Protein AF-A0A069IMX4-F1 (afdb_monomer)

Solvent-accessible surface area (backbone atoms only — not comparable to full-atom values): 7845 Å² total; per-residue (Å²): 112,70,66,58,55,51,51,51,52,49,50,53,53,25,43,58,51,14,68,76,72,72,72,42,35,61,59,50,50,40,52,52,36,47,73,74,66,41,55,69,69,58,31,52,52,52,45,55,60,48,44,55,56,53,48,49,52,43,52,49,53,37,50,76,69,68,71,61,61,63,84,57,46,54,47,38,50,53,25,49,51,52,50,50,53,51,49,49,52,56,58,72,73,45,65,62,80,74,46,47,62,58,54,51,50,51,51,52,50,50,52,53,50,50,54,55,45,70,74,42,86,70,76,85,76,86,74,62,78,86,71,47,69,59,62,18,75,99

Sequence (138 aa):
MQDFLVFLLVGFLAQSVDGALGMAYGVISSTVLLSFGVPPATASASVHAAEVFTTAASAGSHTVNKNVNWKLFVPLAMGGVVGGCLGAFVLTSIDGDLVKPWITAYLAIMGGVIIWRATRQTRARIFPVRFAGPLGVV

Mean predicted aligned error: 7.75 Å

pLDDT: m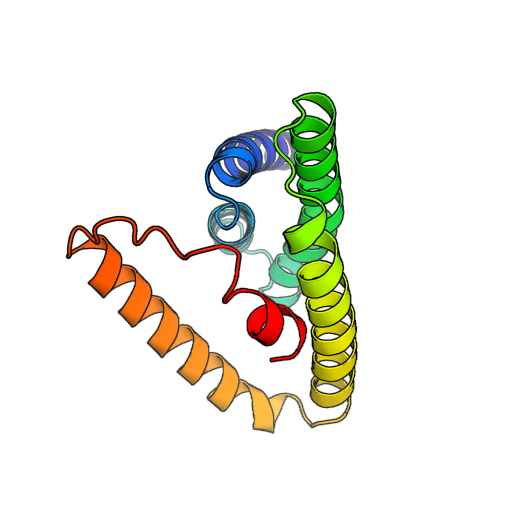ean 83.6, std 11.4, range [45.72, 93.25]

Foldseek 3Di:
DVVVVVLVVQQVVQLVVCLVVVPRNLVSQLVVCVVVVNPNVVSNVVSVVVCVVSVVVSVVVCVVVVVDDPLLCVLQVQLCVVCVVVVVVVCVVDDVVVCVVVVVVVVVVVVVVVVVCVVPVDPDDPDDPVPSNVNSVD

Radius of gyration: 17.35 Å; Cα contacts (8 Å, |Δi|>4): 60; chains: 1; bounding box: 49×37×42 Å

Structure (mmCIF, N/CA/C/O backbone):
data_AF-A0A069IMX4-F1
#
_entry.id   AF-A0A069IMX4-F1
#
loop_
_atom_site.group_PDB
_atom_site.id
_atom_site.type_symbol
_atom_site.label_atom_id
_atom_site.label_alt_id
_atom_site.label_comp_id
_atom_site.label_asym_id
_atom_site.label_entity_id
_atom_site.label_seq_id
_atom_site.pdbx_PDB_ins_code
_atom_site.Cartn_x
_atom_site.Cartn_y
_atom_site.Cartn_z
_atom_site.occupancy
_atom_site.B_iso_or_equiv
_atom_site.auth_seq_id
_atom_site.auth_comp_id
_atom_site.auth_asym_id
_atom_site.auth_atom_id
_atom_site.pdbx_PDB_model_num
ATOM 1 N N . MET A 1 1 ? -27.667 8.613 -0.981 1.00 62.91 1 MET A N 1
ATOM 2 C CA . MET A 1 1 ? -27.209 9.171 -2.282 1.00 62.91 1 MET A CA 1
ATOM 3 C C . MET A 1 1 ? -26.169 10.269 -2.098 1.00 62.91 1 MET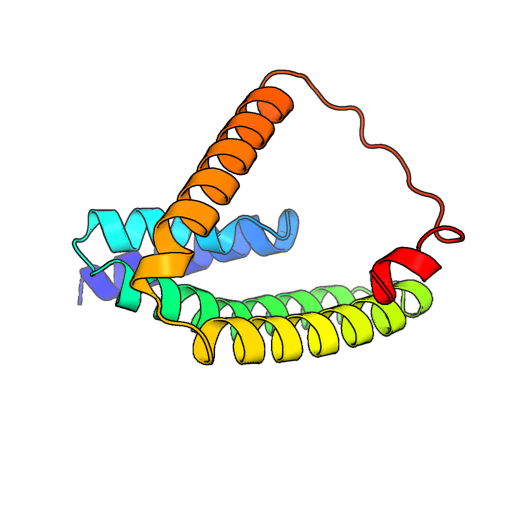 A C 1
ATOM 5 O O . MET A 1 1 ? -25.187 10.255 -2.827 1.00 62.91 1 MET A O 1
ATOM 9 N N . GLN A 1 2 ? -26.344 11.179 -1.132 1.00 75.00 2 GLN A N 1
ATOM 10 C CA . GLN A 1 2 ? -25.352 12.220 -0.836 1.00 75.00 2 GLN A CA 1
ATOM 11 C C . GLN A 1 2 ? -24.000 11.631 -0.397 1.00 75.00 2 GLN A C 1
ATOM 13 O O . GLN A 1 2 ? -22.981 12.007 -0.966 1.00 75.00 2 GLN A O 1
ATOM 18 N N . ASP A 1 3 ? -23.990 10.628 0.488 1.00 79.50 3 ASP A N 1
ATOM 19 C CA . ASP A 1 3 ? -22.740 10.001 0.961 1.00 79.50 3 ASP A CA 1
ATOM 20 C C . ASP A 1 3 ? -21.947 9.331 -0.168 1.00 79.50 3 ASP A C 1
ATOM 22 O O . ASP A 1 3 ? -20.731 9.448 -0.240 1.00 79.50 3 ASP A O 1
ATOM 26 N N . PHE A 1 4 ? -22.643 8.693 -1.115 1.00 85.06 4 PHE A N 1
ATOM 27 C CA . PHE A 1 4 ? -22.013 8.089 -2.290 1.00 85.06 4 PHE A CA 1
ATOM 28 C C . PHE A 1 4 ? -21.316 9.134 -3.168 1.00 85.06 4 PHE A C 1
ATOM 30 O O . PHE A 1 4 ? -20.184 8.920 -3.589 1.00 85.06 4 PHE A O 1
ATOM 37 N N . LEU A 1 5 ? -21.968 10.273 -3.423 1.00 88.38 5 LEU A N 1
ATOM 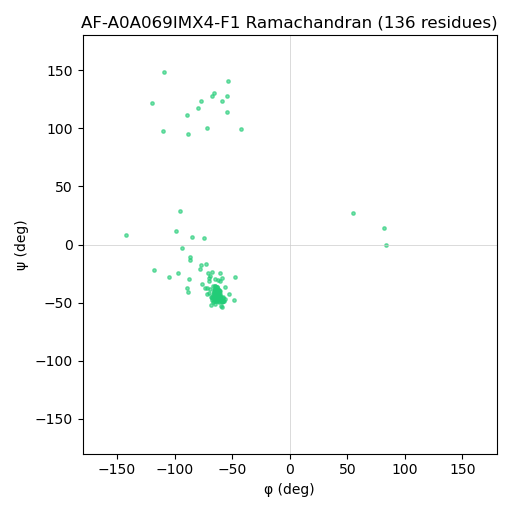38 C CA . LEU A 1 5 ? -21.379 11.377 -4.186 1.00 88.38 5 LEU A CA 1
ATOM 39 C C . LEU A 1 5 ? -20.152 11.959 -3.478 1.00 88.38 5 LEU A C 1
ATOM 41 O O . LEU A 1 5 ? -19.149 12.234 -4.132 1.00 88.38 5 LEU A O 1
ATOM 45 N N . VAL A 1 6 ? -20.209 12.099 -2.152 1.00 86.44 6 VAL A N 1
ATOM 46 C CA . VAL A 1 6 ? -19.072 12.563 -1.348 1.00 86.44 6 VAL A CA 1
ATOM 47 C C . VAL A 1 6 ? -17.915 11.568 -1.425 1.00 86.44 6 VAL A C 1
ATOM 49 O O . VAL A 1 6 ? -16.794 11.973 -1.722 1.00 86.44 6 VAL A O 1
ATOM 52 N N . PHE A 1 7 ? -18.168 10.272 -1.236 1.00 87.12 7 PHE A N 1
ATOM 53 C CA . PHE A 1 7 ? -17.127 9.245 -1.326 1.00 87.12 7 PHE A CA 1
ATOM 54 C C . PHE A 1 7 ? -16.548 9.108 -2.732 1.00 87.12 7 PHE A C 1
ATOM 56 O O . PHE A 1 7 ? -15.342 8.921 -2.867 1.00 87.12 7 PHE A O 1
ATOM 63 N N . LEU A 1 8 ? -17.365 9.264 -3.775 1.00 88.75 8 LEU A N 1
ATOM 64 C CA . LEU A 1 8 ? -16.899 9.284 -5.160 1.00 88.75 8 LEU A CA 1
ATOM 65 C C . LEU A 1 8 ? -15.930 10.448 -5.400 1.00 88.75 8 LEU A C 1
ATOM 67 O O . LEU A 1 8 ? -14.861 10.258 -5.977 1.00 88.75 8 LEU A O 1
ATOM 71 N N . LEU A 1 9 ? -16.292 11.645 -4.938 1.00 91.00 9 LEU A N 1
ATOM 72 C CA . LEU A 1 9 ? -15.492 12.854 -5.126 1.00 91.00 9 LEU A CA 1
ATOM 73 C C . LEU A 1 9 ? -14.189 12.778 -4.317 1.00 91.00 9 LEU A C 1
ATOM 75 O O . LEU A 1 9 ? -13.109 13.023 -4.854 1.00 91.00 9 LEU A O 1
ATOM 79 N N . VAL A 1 10 ? -14.271 12.355 -3.054 1.00 88.88 10 VAL A N 1
ATOM 80 C CA . VAL A 1 10 ? -13.098 12.121 -2.201 1.00 88.88 10 VAL A CA 1
ATOM 81 C C . VAL A 1 10 ? -12.190 11.056 -2.805 1.00 88.88 10 VAL A C 1
ATOM 83 O O . VAL A 1 10 ? -10.992 11.292 -2.903 1.00 88.88 10 VAL A O 1
ATOM 86 N N . GLY A 1 11 ? -12.734 9.914 -3.233 1.00 89.56 11 GLY A N 1
ATOM 87 C CA . GLY A 1 11 ? -11.957 8.829 -3.831 1.00 89.56 11 GLY A CA 1
ATOM 88 C C . GLY A 1 11 ? -11.253 9.266 -5.116 1.00 89.56 11 GLY A C 1
ATOM 89 O O . GLY A 1 11 ? -10.080 8.958 -5.314 1.00 89.56 11 GLY A O 1
ATOM 90 N N . PHE A 1 12 ? -11.924 10.062 -5.950 1.00 90.62 12 PHE A N 1
ATOM 91 C CA . PHE A 1 12 ? -11.326 10.648 -7.149 1.00 90.62 12 PHE A CA 1
ATOM 92 C C . PHE A 1 12 ? -10.160 11.594 -6.821 1.00 90.62 12 PHE A C 1
ATOM 94 O O . PHE A 1 12 ? -9.089 11.500 -7.428 1.00 90.62 12 PHE A O 1
ATOM 101 N N . LEU A 1 13 ? -10.335 12.489 -5.843 1.00 90.69 13 LEU A N 1
ATOM 102 C CA . LEU A 1 13 ? -9.274 13.402 -5.408 1.00 90.69 13 LEU A CA 1
ATOM 103 C C . LEU A 1 13 ? -8.116 12.649 -4.750 1.00 90.69 13 LEU A C 1
ATOM 105 O O . LEU A 1 13 ? -6.957 12.913 -5.069 1.00 90.69 13 LEU A O 1
ATOM 109 N N . ALA A 1 14 ? -8.425 11.680 -3.887 1.00 90.12 14 ALA A N 1
ATOM 110 C CA . ALA A 1 14 ? -7.446 10.811 -3.251 1.00 90.12 14 ALA A CA 1
ATOM 111 C C . ALA A 1 14 ? -6.601 10.095 -4.308 1.00 90.12 14 ALA A C 1
ATOM 113 O O . ALA A 1 14 ? -5.376 10.138 -4.231 1.00 90.12 14 ALA A O 1
ATOM 114 N N . GLN A 1 15 ? -7.236 9.530 -5.341 1.00 91.25 15 GLN A N 1
ATOM 115 C CA . GLN A 1 15 ? -6.523 8.845 -6.415 1.00 91.25 15 GLN A CA 1
ATOM 116 C C . GLN A 1 15 ? -5.730 9.794 -7.312 1.00 91.25 15 GLN A C 1
ATOM 118 O O . GLN A 1 15 ? -4.682 9.420 -7.824 1.00 91.25 15 GLN A O 1
ATOM 123 N N . SER A 1 16 ? -6.195 11.026 -7.502 1.00 90.31 16 SER A N 1
ATOM 124 C CA . SER A 1 16 ? -5.449 12.024 -8.276 1.00 90.31 16 SER A CA 1
ATOM 125 C C . SER A 1 16 ? -4.129 12.391 -7.585 1.00 90.31 16 SER A C 1
ATOM 127 O O . SER A 1 16 ? -3.097 12.517 -8.242 1.00 90.31 16 SER A O 1
ATOM 129 N N . VAL A 1 17 ? -4.146 12.515 -6.254 1.00 88.50 17 VAL A N 1
ATOM 130 C CA . VAL A 1 17 ? -2.939 12.737 -5.442 1.00 88.50 17 VAL A CA 1
ATOM 131 C C . VAL A 1 17 ? -2.070 11.479 -5.413 1.00 88.50 17 VAL A C 1
ATOM 133 O O . VAL A 1 17 ? -0.848 11.560 -5.545 1.00 88.50 17 VAL A O 1
ATOM 136 N N . ASP A 1 18 ? -2.695 10.312 -5.281 1.00 89.50 18 ASP A N 1
ATOM 137 C CA . ASP A 1 18 ? -2.006 9.028 -5.252 1.00 89.50 18 ASP A CA 1
ATOM 138 C C . ASP A 1 18 ? -1.323 8.681 -6.577 1.00 89.50 18 ASP A C 1
ATOM 140 O O . ASP A 1 18 ? -0.168 8.289 -6.580 1.00 89.50 18 ASP A O 1
ATOM 144 N N . GLY A 1 19 ? -1.948 8.941 -7.723 1.00 86.38 19 GLY A N 1
ATOM 145 C CA . GLY A 1 19 ? -1.313 8.755 -9.029 1.00 86.38 19 GLY A CA 1
ATOM 146 C C . GLY A 1 19 ? -0.052 9.609 -9.219 1.00 86.38 19 GLY A C 1
ATOM 147 O O . GLY A 1 19 ? 0.821 9.241 -9.998 1.00 86.38 19 GLY A O 1
ATOM 148 N N . ALA A 1 20 ? 0.073 10.725 -8.491 1.00 85.25 20 ALA A N 1
ATOM 149 C CA . ALA A 1 20 ? 1.260 11.575 -8.516 1.00 85.25 20 ALA A CA 1
ATOM 150 C C . ALA A 1 20 ? 2.327 11.177 -7.475 1.00 85.25 20 ALA A C 1
ATOM 152 O O . ALA A 1 20 ? 3.520 11.291 -7.758 1.00 85.25 20 ALA A O 1
ATOM 153 N N . LEU A 1 21 ? 1.918 10.753 -6.270 1.00 82.50 21 LEU A N 1
ATOM 154 C CA . LEU A 1 21 ? 2.814 10.495 -5.126 1.00 82.50 21 LEU A CA 1
ATOM 155 C C . LEU A 1 21 ? 3.058 9.002 -4.832 1.00 82.50 21 LEU A C 1
ATOM 157 O O . LEU A 1 21 ? 4.102 8.653 -4.286 1.00 82.50 21 LEU A O 1
ATOM 161 N N . GLY A 1 22 ? 2.099 8.145 -5.167 1.00 78.88 22 GLY A N 1
ATOM 162 C CA . GLY A 1 22 ? 2.112 6.683 -5.057 1.00 78.88 22 GLY A CA 1
ATOM 163 C C . GLY A 1 22 ? 1.746 6.077 -3.695 1.00 78.88 22 GLY A C 1
ATOM 164 O O . GLY A 1 22 ? 1.829 4.865 -3.565 1.00 78.88 22 GLY A O 1
ATOM 165 N N . MET A 1 23 ? 1.440 6.879 -2.666 1.00 82.81 23 MET A N 1
ATOM 166 C CA . MET A 1 23 ? 1.241 6.408 -1.275 1.00 82.81 23 MET A CA 1
ATOM 167 C C . MET A 1 23 ? 0.102 7.135 -0.523 1.00 82.81 23 MET A C 1
ATOM 169 O O . MET A 1 23 ? -0.006 7.039 0.702 1.00 82.81 23 MET A O 1
ATOM 173 N N . ALA A 1 24 ? -0.691 7.961 -1.204 1.00 82.50 24 ALA A N 1
ATOM 174 C CA . ALA A 1 24 ? -1.611 8.913 -0.575 1.00 82.50 24 ALA A CA 1
ATOM 175 C C . ALA A 1 24 ? -3.058 8.405 -0.470 1.00 82.50 24 ALA A C 1
ATOM 177 O O . ALA A 1 24 ? -3.791 8.865 0.415 1.00 82.50 24 ALA A O 1
ATOM 178 N N . TYR A 1 25 ? -3.470 7.467 -1.331 1.00 87.50 25 TYR A N 1
ATOM 179 C CA . TYR A 1 25 ? -4.865 7.017 -1.406 1.00 87.50 25 TYR A CA 1
ATOM 180 C C . TYR A 1 25 ? -5.359 6.467 -0.066 1.00 87.50 25 TYR A C 1
ATOM 182 O O . TYR A 1 25 ? -6.404 6.890 0.437 1.00 87.50 25 TYR A O 1
ATOM 190 N N . GLY A 1 26 ? -4.573 5.581 0.552 1.00 86.69 26 GLY A N 1
ATOM 191 C CA . GLY A 1 26 ? -4.950 4.928 1.799 1.00 86.69 26 GLY A CA 1
ATOM 192 C C . GLY A 1 26 ? -5.157 5.894 2.965 1.00 86.69 26 GLY A C 1
ATOM 193 O O . GLY A 1 26 ? -6.121 5.749 3.717 1.00 86.69 26 GLY A O 1
ATOM 194 N N . VAL A 1 27 ? -4.310 6.921 3.088 1.00 85.44 27 VAL A N 1
ATOM 195 C CA . VAL A 1 27 ? -4.393 7.912 4.175 1.00 85.44 27 VAL A CA 1
ATOM 196 C C . VAL A 1 27 ? -5.651 8.765 4.034 1.00 85.44 27 VAL A C 1
ATOM 198 O O . VAL A 1 27 ? -6.393 8.932 5.003 1.00 85.44 27 VAL A O 1
ATOM 201 N N . ILE A 1 28 ? -5.921 9.276 2.830 1.00 88.31 28 ILE A N 1
ATOM 202 C CA . ILE A 1 28 ? -7.070 10.156 2.576 1.00 88.31 28 ILE A CA 1
ATOM 203 C C . ILE A 1 28 ? -8.375 9.363 2.716 1.00 88.31 28 ILE A C 1
ATOM 205 O O . ILE A 1 28 ? -9.253 9.747 3.493 1.00 88.31 28 ILE A O 1
ATOM 209 N N . SER A 1 29 ? -8.481 8.226 2.026 1.00 89.75 29 SER A N 1
ATOM 210 C CA . SER A 1 29 ? -9.697 7.409 2.001 1.00 89.75 29 SER A CA 1
ATOM 211 C C . SER A 1 29 ? -10.020 6.809 3.370 1.00 89.75 29 SER A C 1
ATOM 213 O O . SER A 1 29 ? -11.170 6.876 3.802 1.00 89.75 29 SER A O 1
ATOM 215 N N . SER A 1 30 ? -9.023 6.299 4.105 1.00 88.81 30 SER A N 1
ATOM 216 C CA . SER A 1 30 ? -9.253 5.771 5.460 1.00 88.81 30 SER A CA 1
ATOM 217 C C . SER A 1 30 ? -9.684 6.870 6.427 1.00 88.81 30 SER A C 1
ATOM 219 O O . SER A 1 30 ? -10.595 6.651 7.218 1.00 88.81 30 SER A O 1
ATOM 221 N N . THR A 1 31 ? -9.085 8.065 6.347 1.00 87.88 31 THR A N 1
ATOM 222 C CA . THR A 1 31 ? -9.469 9.200 7.203 1.00 87.88 31 THR A CA 1
ATOM 223 C C . THR A 1 31 ? -10.926 9.585 6.979 1.00 87.88 31 THR A C 1
ATOM 225 O O . THR A 1 31 ? -11.668 9.752 7.946 1.00 87.88 31 THR A O 1
ATOM 228 N N . VAL A 1 32 ? -11.365 9.679 5.721 1.00 89.69 32 VAL A N 1
ATOM 229 C CA . VAL A 1 32 ? -12.763 9.996 5.406 1.00 89.69 32 VAL A CA 1
ATOM 230 C C . VAL A 1 32 ? -13.698 8.875 5.852 1.00 89.69 32 VAL A C 1
ATOM 232 O O . VAL A 1 32 ? -14.649 9.153 6.575 1.00 89.69 32 VAL A O 1
ATOM 235 N N . LEU A 1 33 ? -13.418 7.614 5.520 1.00 89.88 33 LEU A N 1
ATOM 236 C CA . LEU A 1 33 ? -14.279 6.493 5.920 1.00 89.88 33 LEU A CA 1
ATOM 237 C C . LEU A 1 33 ? -14.435 6.405 7.446 1.00 89.88 33 LEU A C 1
ATOM 239 O O . LEU A 1 33 ? -15.554 6.283 7.944 1.00 89.88 33 LEU A O 1
ATOM 243 N N . LEU A 1 34 ? -13.338 6.542 8.194 1.00 89.81 34 LEU A N 1
ATOM 244 C CA . LEU A 1 34 ? -13.368 6.559 9.658 1.00 89.81 34 LEU A CA 1
ATOM 245 C C . LEU A 1 34 ? -14.134 7.771 10.207 1.00 89.81 34 LEU A C 1
ATOM 247 O O . LEU A 1 34 ? -14.884 7.629 11.170 1.00 89.81 34 LEU A O 1
ATOM 251 N N . SER A 1 35 ? -13.995 8.946 9.582 1.00 86.75 35 SER A N 1
ATOM 252 C CA . SER A 1 35 ? -14.713 10.166 9.992 1.00 86.75 35 SER A CA 1
ATOM 253 C C . SER A 1 35 ? -16.227 10.044 9.802 1.00 86.75 35 SER A C 1
ATOM 255 O O . SER A 1 35 ? -16.993 10.632 10.559 1.00 86.75 35 SER A O 1
ATOM 257 N N . PHE A 1 36 ? -16.662 9.252 8.820 1.00 87.00 36 PHE A N 1
ATOM 258 C CA . PHE A 1 36 ? -18.067 8.909 8.582 1.00 87.00 36 PHE A CA 1
ATOM 259 C C . PHE A 1 36 ? -18.556 7.720 9.433 1.00 87.00 36 PHE A C 1
ATOM 261 O O . PHE A 1 36 ? -19.684 7.260 9.261 1.00 87.00 36 PHE A O 1
ATOM 268 N N . GLY A 1 37 ? -17.735 7.217 10.361 1.00 86.31 37 GLY A N 1
ATOM 269 C CA . GLY A 1 37 ? -18.111 6.157 11.299 1.00 86.31 37 GLY A CA 1
ATOM 270 C C . GLY A 1 37 ? -18.028 4.738 10.733 1.00 86.31 37 GLY A C 1
ATOM 271 O O . GLY A 1 37 ? -18.547 3.808 11.351 1.00 86.31 37 GLY A O 1
ATOM 272 N N . VAL A 1 38 ? -17.377 4.537 9.582 1.00 88.31 38 VAL A N 1
ATOM 273 C CA . VAL A 1 38 ? -17.151 3.194 9.031 1.00 88.31 38 VAL A CA 1
ATOM 274 C C . VAL A 1 38 ? -16.210 2.422 9.966 1.00 88.31 38 VAL A C 1
ATOM 276 O O . VAL A 1 38 ? -15.143 2.939 10.308 1.00 88.31 38 VAL A O 1
ATOM 279 N N . PRO A 1 39 ? -16.547 1.180 10.368 1.00 90.19 39 PRO A N 1
ATOM 280 C CA . PRO A 1 39 ? -15.677 0.376 11.219 1.00 90.19 39 PRO A CA 1
ATOM 281 C C . PRO A 1 39 ? -14.254 0.245 10.641 1.00 90.19 39 PRO A C 1
ATOM 283 O O . PRO A 1 39 ? -14.105 0.038 9.433 1.00 90.19 39 PRO A O 1
ATOM 286 N N . PRO A 1 40 ? -13.189 0.294 11.468 1.00 84.81 40 PRO A N 1
ATOM 287 C CA . PRO A 1 40 ? -11.809 0.273 10.972 1.00 84.81 40 PRO A CA 1
ATOM 288 C C . PRO A 1 40 ? -11.470 -0.935 10.092 1.00 84.81 40 PRO A C 1
ATOM 290 O O . PRO A 1 40 ? -10.757 -0.7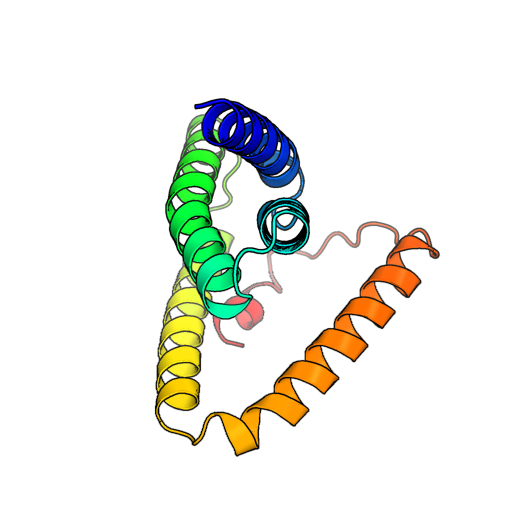98 9.100 1.00 84.81 40 PRO A O 1
ATOM 293 N N . ALA A 1 41 ? -12.021 -2.109 10.415 1.00 85.56 41 ALA A N 1
ATOM 294 C CA . ALA A 1 41 ? -11.818 -3.323 9.629 1.00 85.56 41 ALA A CA 1
ATOM 295 C C . ALA A 1 41 ? -12.423 -3.206 8.218 1.00 85.56 41 ALA A C 1
ATOM 297 O O . ALA A 1 41 ? -11.759 -3.524 7.233 1.00 85.56 41 ALA A O 1
ATOM 298 N N . THR A 1 42 ? -13.654 -2.696 8.104 1.00 88.00 42 THR A N 1
ATOM 299 C CA . THR A 1 42 ? -14.327 -2.510 6.810 1.00 88.00 42 THR A CA 1
ATOM 300 C C . THR A 1 42 ? -13.714 -1.366 6.013 1.00 88.00 42 THR A C 1
ATOM 302 O O . THR A 1 42 ? -13.560 -1.494 4.801 1.00 88.00 42 THR A O 1
ATOM 305 N N . ALA A 1 43 ? -13.305 -0.280 6.680 1.00 89.12 43 ALA A N 1
ATOM 306 C CA . ALA A 1 43 ? -12.598 0.824 6.041 1.00 89.12 43 ALA A CA 1
ATOM 307 C C . ALA A 1 43 ? -11.287 0.324 5.416 1.00 89.12 43 ALA A C 1
ATOM 309 O O . ALA A 1 43 ? -11.100 0.464 4.210 1.00 89.12 43 ALA A O 1
ATOM 310 N N . SER A 1 44 ? -10.447 -0.364 6.197 1.00 88.44 44 SER A N 1
ATOM 311 C CA . SER A 1 44 ? -9.184 -0.932 5.713 1.00 88.44 44 SER A CA 1
ATOM 312 C C . SER A 1 44 ? -9.388 -1.891 4.535 1.00 88.44 44 SER A C 1
ATOM 314 O O . SER A 1 44 ? -8.745 -1.729 3.497 1.00 88.44 44 SER A O 1
ATOM 316 N N . ALA 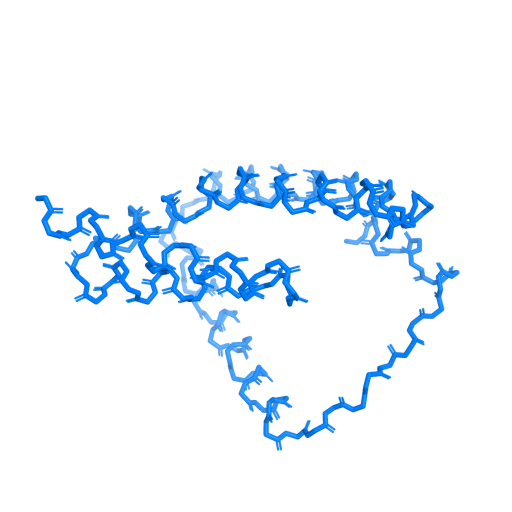A 1 45 ? -10.330 -2.835 4.650 1.00 90.19 45 ALA A N 1
ATOM 317 C CA . ALA A 1 45 ? -10.623 -3.791 3.584 1.00 90.19 45 ALA A CA 1
ATOM 318 C C . ALA A 1 45 ? -11.093 -3.097 2.294 1.00 90.19 45 ALA A C 1
ATOM 320 O O . ALA A 1 45 ? -10.618 -3.424 1.208 1.00 90.19 45 ALA A O 1
ATOM 321 N N . SER A 1 46 ? -11.993 -2.115 2.407 1.00 91.31 46 SER A N 1
ATOM 322 C CA . SER A 1 46 ? -12.513 -1.376 1.250 1.00 91.31 46 SER A CA 1
ATOM 323 C C . SER A 1 46 ? -11.444 -0.532 0.553 1.00 91.31 46 SER A C 1
ATOM 325 O O . SER A 1 46 ? -11.402 -0.497 -0.675 1.00 91.31 46 SER A O 1
ATOM 327 N N . VAL A 1 47 ? -10.552 0.098 1.323 1.00 92.19 47 VAL A N 1
ATOM 328 C CA . VAL A 1 47 ? -9.452 0.912 0.800 1.00 92.19 47 VAL A CA 1
ATOM 329 C C . VAL A 1 47 ? -8.473 0.043 0.029 1.00 92.19 47 VAL A C 1
ATOM 331 O O . VAL A 1 47 ? -8.235 0.336 -1.136 1.00 92.19 47 VAL A O 1
ATOM 334 N N . HIS A 1 48 ? -7.995 -1.060 0.614 1.00 91.00 48 HIS A N 1
ATOM 335 C CA . HIS A 1 48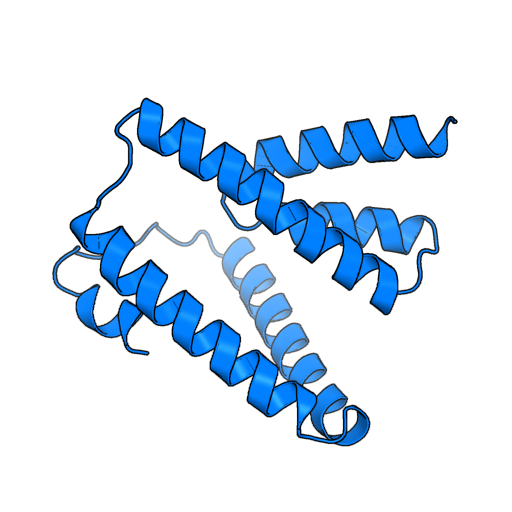 ? -7.063 -1.964 -0.069 1.00 91.00 48 HIS A CA 1
ATOM 336 C C . HIS A 1 48 ? -7.695 -2.589 -1.317 1.00 91.00 48 HIS A C 1
ATOM 338 O O . HIS A 1 48 ? -7.050 -2.676 -2.358 1.00 91.00 48 HIS A O 1
ATOM 344 N N . ALA A 1 49 ? -8.970 -2.990 -1.244 1.00 93.00 49 ALA A N 1
ATOM 345 C CA . ALA A 1 49 ? -9.677 -3.530 -2.401 1.00 93.00 49 ALA A CA 1
ATOM 346 C C . ALA A 1 49 ? -9.780 -2.500 -3.538 1.00 93.00 49 ALA A C 1
ATOM 348 O O . ALA A 1 49 ? -9.523 -2.836 -4.692 1.00 93.00 49 ALA A O 1
ATOM 349 N N . ALA A 1 50 ? -10.124 -1.249 -3.223 1.00 92.06 50 ALA A N 1
ATOM 350 C CA . ALA A 1 50 ? -10.178 -0.175 -4.210 1.00 92.06 50 ALA A CA 1
ATOM 351 C C . ALA A 1 50 ? -8.786 0.158 -4.773 1.00 92.06 50 ALA A C 1
ATOM 353 O O . ALA A 1 50 ? -8.638 0.319 -5.984 1.00 92.06 50 ALA A O 1
ATOM 354 N N . GLU A 1 51 ? -7.770 0.193 -3.913 1.00 91.38 51 GLU A N 1
ATOM 355 C CA . GLU A 1 51 ? -6.391 0.547 -4.253 1.00 91.38 51 GLU A CA 1
ATOM 356 C C . GLU A 1 51 ? -5.768 -0.423 -5.262 1.00 91.38 51 GLU A C 1
ATOM 358 O O . GLU A 1 51 ? -4.998 0.005 -6.118 1.00 91.38 51 GLU A O 1
ATOM 363 N N . VAL A 1 52 ? -6.161 -1.703 -5.265 1.00 91.50 52 VAL A N 1
ATOM 364 C CA . VAL A 1 52 ? -5.755 -2.651 -6.320 1.00 91.50 52 VAL A CA 1
ATOM 365 C C . VAL A 1 52 ? -6.191 -2.159 -7.704 1.00 91.50 52 VAL A C 1
ATOM 367 O O . VAL A 1 52 ? -5.385 -2.127 -8.636 1.00 91.50 52 VAL A O 1
ATOM 370 N N . PHE A 1 53 ? -7.452 -1.745 -7.854 1.00 92.44 53 PHE A N 1
ATOM 371 C CA . PHE A 1 53 ? -7.979 -1.283 -9.141 1.00 92.44 53 PHE A CA 1
ATOM 372 C C . PHE A 1 53 ? -7.414 0.075 -9.536 1.00 92.44 53 PHE A C 1
ATOM 374 O O . PHE A 1 53 ? -7.065 0.292 -10.699 1.00 92.44 53 PHE A O 1
ATOM 381 N N . THR A 1 54 ? -7.317 0.996 -8.583 1.00 91.19 54 THR A N 1
ATOM 382 C CA . THR A 1 54 ? -6.862 2.348 -8.883 1.00 91.19 54 THR A CA 1
ATOM 383 C C . THR A 1 54 ? -5.358 2.392 -9.155 1.00 91.19 54 THR A C 1
ATOM 385 O O . THR A 1 54 ? -4.935 3.048 -10.108 1.00 91.19 54 THR A O 1
ATOM 388 N N . THR A 1 55 ? -4.558 1.606 -8.430 1.00 90.69 55 THR A N 1
ATOM 389 C CA . THR A 1 55 ? -3.126 1.426 -8.712 1.00 90.69 55 THR A CA 1
ATOM 390 C C . THR A 1 55 ? -2.911 0.743 -10.057 1.00 90.69 55 THR A C 1
ATOM 392 O O . THR A 1 55 ? -2.019 1.146 -10.800 1.00 90.69 55 THR A O 1
ATOM 395 N N . ALA A 1 56 ? -3.743 -0.235 -10.432 1.00 91.31 56 ALA A N 1
ATOM 396 C CA . ALA A 1 56 ? -3.683 -0.838 -11.765 1.00 91.31 56 ALA A CA 1
ATOM 397 C C . ALA A 1 56 ? -3.976 0.190 -12.874 1.00 91.31 56 ALA A C 1
ATOM 399 O O . ALA A 1 56 ? -3.263 0.233 -13.880 1.00 91.31 56 ALA A O 1
ATOM 400 N N . ALA A 1 57 ? -4.972 1.060 -12.679 1.00 92.00 57 ALA A N 1
ATOM 401 C CA . ALA A 1 57 ? -5.270 2.150 -13.608 1.00 92.00 57 ALA A CA 1
ATOM 402 C C . ALA A 1 57 ? -4.104 3.155 -13.714 1.00 92.00 57 ALA A C 1
ATOM 404 O O . ALA A 1 57 ? -3.697 3.507 -14.826 1.00 92.00 57 ALA A O 1
ATOM 405 N N . SER A 1 58 ? -3.512 3.558 -12.583 1.00 89.69 58 SER A N 1
ATOM 406 C CA . SER A 1 58 ? -2.313 4.410 -12.550 1.00 89.69 58 SER A CA 1
ATOM 407 C C . SER A 1 58 ? -1.105 3.733 -13.214 1.00 89.69 58 SER A C 1
ATOM 409 O O . SER A 1 58 ? -0.398 4.349 -14.008 1.00 89.69 58 SER A O 1
ATOM 411 N N . ALA A 1 59 ? -0.875 2.442 -12.974 1.00 89.62 59 ALA A N 1
ATOM 412 C CA . ALA A 1 59 ? 0.196 1.693 -13.628 1.00 89.62 59 ALA A CA 1
ATOM 413 C C . ALA A 1 59 ? 0.003 1.648 -15.155 1.00 89.62 59 ALA A C 1
ATOM 415 O O . ALA A 1 59 ? 0.966 1.808 -15.913 1.00 89.62 59 ALA A O 1
ATOM 416 N N . GLY A 1 60 ? -1.244 1.493 -15.613 1.00 91.44 60 GLY A N 1
ATOM 417 C CA . GLY A 1 60 ? -1.613 1.572 -17.024 1.00 91.44 60 GLY A CA 1
ATOM 418 C C . GLY A 1 60 ? -1.263 2.926 -17.646 1.00 91.44 60 GLY A C 1
ATOM 419 O O . GLY A 1 60 ? -0.602 2.963 -18.686 1.00 91.44 60 GLY A O 1
ATOM 420 N N . SER A 1 61 ? -1.620 4.037 -16.994 1.00 90.81 61 SER A N 1
ATOM 421 C CA . SER A 1 61 ? -1.322 5.384 -17.507 1.00 90.81 61 SER A CA 1
ATOM 422 C C . SER A 1 61 ? 0.187 5.655 -17.587 1.00 90.81 61 SER A C 1
ATOM 424 O O . SER A 1 61 ? 0.676 6.126 -18.617 1.00 90.81 61 SER A O 1
ATOM 426 N N . HIS A 1 62 ? 0.957 5.260 -16.568 1.00 90.19 62 HIS A N 1
ATOM 427 C CA . HIS A 1 62 ? 2.421 5.362 -16.586 1.00 90.19 62 HIS A CA 1
ATOM 428 C C . HIS A 1 62 ? 3.059 4.502 -17.686 1.00 90.19 62 HIS A C 1
ATOM 430 O O . HIS A 1 62 ? 4.038 4.923 -18.312 1.00 90.19 62 HIS A O 1
ATOM 436 N N . THR A 1 63 ? 2.498 3.319 -17.948 1.00 89.81 63 THR A N 1
ATOM 437 C CA . THR A 1 63 ? 2.967 2.417 -19.009 1.00 89.81 63 THR A CA 1
ATOM 438 C C . THR A 1 63 ? 2.722 3.008 -20.395 1.00 89.81 63 THR A C 1
ATOM 440 O O . THR A 1 63 ? 3.640 3.029 -21.219 1.00 89.81 63 THR A O 1
ATOM 443 N N . VAL A 1 64 ? 1.524 3.548 -20.641 1.00 93.25 64 VAL A N 1
ATOM 444 C CA . VAL A 1 64 ? 1.174 4.227 -21.903 1.00 93.25 64 VAL A CA 1
ATOM 445 C C . VAL A 1 64 ? 2.083 5.434 -22.144 1.00 93.25 64 VAL A C 1
ATOM 447 O O . VAL A 1 64 ? 2.590 5.616 -23.252 1.00 93.25 64 VAL A O 1
ATOM 450 N N . ASN A 1 65 ? 2.394 6.196 -21.094 1.00 92.12 65 ASN A N 1
ATOM 451 C CA . ASN A 1 65 ? 3.328 7.321 -21.157 1.00 92.12 65 ASN A CA 1
ATOM 452 C C . ASN A 1 65 ? 4.814 6.911 -21.242 1.00 92.12 65 ASN A C 1
ATOM 454 O O . ASN A 1 65 ? 5.682 7.783 -21.200 1.00 92.12 65 ASN A O 1
ATOM 458 N N . LYS A 1 66 ? 5.135 5.612 -21.365 1.00 89.56 66 LYS A N 1
ATOM 459 C CA . LYS A 1 66 ? 6.510 5.071 -21.404 1.00 89.56 66 LYS A CA 1
ATOM 460 C C . LYS A 1 66 ? 7.369 5.478 -20.196 1.00 89.56 66 LYS A C 1
ATOM 462 O O . LYS A 1 66 ? 8.594 5.506 -20.284 1.00 89.56 66 LYS A O 1
ATOM 467 N N . ASN A 1 67 ? 6.738 5.741 -19.053 1.00 86.81 67 ASN A N 1
ATOM 468 C CA . ASN A 1 67 ? 7.392 6.175 -17.817 1.00 86.81 67 ASN A CA 1
ATOM 469 C C . ASN A 1 67 ? 7.695 4.994 -16.871 1.00 86.81 67 ASN A C 1
ATOM 471 O O . ASN A 1 67 ? 7.686 5.139 -15.651 1.00 86.81 67 ASN A O 1
ATOM 475 N N . VAL A 1 68 ? 7.916 3.797 -17.429 1.00 86.75 68 VAL A N 1
ATOM 476 C CA . VAL A 1 68 ? 8.130 2.561 -16.663 1.00 86.75 68 VAL A CA 1
ATOM 477 C C . VAL A 1 68 ? 9.499 1.982 -16.976 1.00 86.75 68 VAL A C 1
ATOM 479 O O . VAL A 1 68 ? 9.815 1.634 -18.115 1.00 86.75 68 VAL A O 1
ATOM 482 N N . ASN A 1 69 ? 10.313 1.826 -15.933 1.00 89.50 69 ASN A N 1
ATOM 483 C CA . ASN A 1 69 ? 11.569 1.098 -16.025 1.00 89.50 69 ASN A CA 1
ATOM 484 C C . ASN A 1 69 ? 11.331 -0.392 -15.752 1.00 89.50 69 ASN A C 1
ATOM 486 O O . ASN A 1 69 ? 11.361 -0.844 -14.608 1.00 89.50 69 ASN A O 1
ATOM 490 N N . TRP A 1 70 ? 11.151 -1.165 -16.820 1.00 86.25 70 TRP A N 1
ATOM 491 C CA . TRP A 1 70 ? 10.880 -2.603 -16.750 1.00 86.25 70 TRP A CA 1
ATOM 492 C C . TRP A 1 70 ? 11.967 -3.420 -16.037 1.00 86.25 70 TRP A C 1
ATOM 494 O O . TRP A 1 70 ? 11.654 -4.426 -15.405 1.00 86.25 70 TRP A O 1
ATOM 504 N N . LYS A 1 71 ? 13.230 -2.969 -16.067 1.00 85.38 71 LYS A N 1
ATOM 505 C CA . LYS A 1 71 ? 14.335 -3.640 -15.357 1.00 85.38 71 LYS A CA 1
ATOM 506 C C . LYS A 1 71 ? 14.221 -3.514 -13.836 1.00 85.38 71 LYS A C 1
ATOM 508 O O . LYS A 1 71 ? 14.731 -4.374 -13.130 1.00 85.38 71 LYS A O 1
ATOM 513 N N . LEU A 1 72 ? 13.575 -2.454 -13.345 1.00 83.81 72 LEU A N 1
ATOM 514 C CA . LEU A 1 72 ? 13.259 -2.270 -11.925 1.00 83.81 72 LEU A CA 1
ATOM 515 C C . LEU A 1 72 ? 11.918 -2.898 -11.562 1.00 83.81 72 LEU A C 1
ATOM 517 O O . LEU A 1 72 ? 11.798 -3.527 -10.519 1.00 83.81 72 LEU A O 1
ATOM 521 N N . PHE A 1 73 ? 10.925 -2.741 -12.432 1.00 86.50 73 PHE A N 1
ATOM 522 C CA . PHE A 1 73 ? 9.567 -3.201 -12.178 1.00 86.50 73 PHE A CA 1
ATOM 523 C C . PHE A 1 73 ? 9.503 -4.706 -11.912 1.00 86.50 73 PHE A C 1
ATOM 525 O O . PHE A 1 73 ? 8.926 -5.113 -10.915 1.00 86.50 73 PHE A O 1
ATOM 532 N N . VAL A 1 74 ? 10.121 -5.529 -12.765 1.00 86.19 74 VAL A N 1
ATOM 533 C CA . VAL A 1 74 ? 10.024 -6.995 -12.672 1.00 86.19 74 VAL A CA 1
ATOM 534 C C . VAL A 1 74 ? 10.526 -7.551 -11.328 1.00 86.19 74 VAL A C 1
ATOM 536 O O . VAL A 1 74 ? 9.759 -8.263 -10.680 1.00 86.19 74 VAL A O 1
ATOM 539 N N . PRO A 1 75 ? 11.755 -7.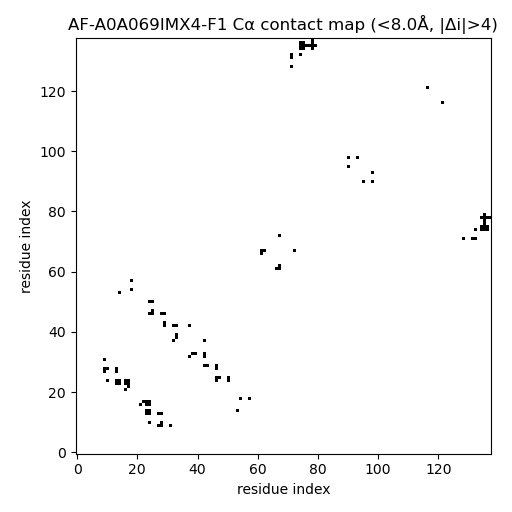246 -10.858 1.00 85.81 75 PRO A N 1
ATOM 540 C CA . PRO A 1 75 ? 12.216 -7.749 -9.566 1.00 85.81 75 PRO A CA 1
ATOM 541 C C . PRO A 1 75 ? 11.398 -7.198 -8.391 1.00 85.81 75 PRO A C 1
ATOM 543 O O . PRO A 1 75 ? 11.089 -7.960 -7.481 1.00 85.81 75 PRO A O 1
ATOM 546 N N . LEU A 1 76 ? 10.995 -5.921 -8.417 1.00 86.12 76 LEU A N 1
ATOM 547 C CA . LEU A 1 76 ? 10.157 -5.345 -7.357 1.00 86.12 76 LEU A CA 1
ATOM 548 C C . LEU A 1 76 ? 8.760 -5.975 -7.321 1.00 86.12 76 LEU A C 1
ATOM 550 O O . LEU A 1 76 ? 8.243 -6.247 -6.243 1.00 86.12 76 LEU A O 1
ATOM 554 N N . ALA A 1 77 ? 8.154 -6.230 -8.481 1.00 88.31 77 ALA A N 1
ATOM 555 C CA . ALA A 1 77 ? 6.841 -6.854 -8.575 1.00 88.31 77 ALA A CA 1
ATOM 556 C C . ALA A 1 77 ? 6.877 -8.293 -8.052 1.00 88.31 77 ALA A C 1
ATOM 558 O O . ALA A 1 77 ? 6.023 -8.674 -7.258 1.00 88.31 77 ALA A O 1
ATOM 559 N N . MET A 1 78 ? 7.885 -9.082 -8.441 1.00 88.19 78 MET A N 1
ATOM 560 C CA . MET A 1 78 ? 8.036 -10.447 -7.928 1.00 88.19 78 MET A CA 1
ATOM 561 C C . MET A 1 78 ? 8.281 -10.461 -6.415 1.00 88.19 78 MET A C 1
ATOM 563 O O . MET A 1 78 ? 7.596 -11.198 -5.708 1.00 88.19 78 MET A O 1
ATOM 567 N N . GLY A 1 79 ? 9.192 -9.622 -5.913 1.00 89.81 79 GLY A N 1
ATOM 568 C CA . GLY A 1 79 ? 9.449 -9.488 -4.477 1.00 89.81 79 GLY A CA 1
ATOM 569 C C . GLY A 1 79 ? 8.211 -9.058 -3.698 1.00 89.81 79 GLY A C 1
ATOM 570 O O . GLY A 1 79 ? 7.865 -9.674 -2.696 1.00 89.81 79 GLY A O 1
ATOM 571 N N . GLY A 1 80 ? 7.485 -8.063 -4.210 1.00 88.81 80 GLY A N 1
ATOM 572 C CA . GLY A 1 80 ? 6.250 -7.568 -3.608 1.00 88.81 80 GLY A CA 1
ATOM 573 C C . GLY A 1 80 ? 5.137 -8.615 -3.572 1.00 88.81 80 GLY A C 1
ATOM 574 O O . GLY A 1 80 ? 4.470 -8.752 -2.550 1.00 88.81 80 GLY A O 1
ATOM 575 N N . VAL A 1 81 ? 4.957 -9.398 -4.642 1.00 91.44 81 VAL A N 1
ATOM 576 C CA . VAL A 1 81 ? 3.965 -10.489 -4.671 1.00 91.44 81 VAL A CA 1
ATOM 577 C C . VAL A 1 81 ? 4.339 -11.582 -3.673 1.00 91.44 81 VAL A C 1
ATOM 579 O O . VAL A 1 81 ? 3.504 -11.981 -2.865 1.00 91.44 81 VAL A O 1
ATOM 582 N N . VAL A 1 82 ? 5.593 -12.043 -3.685 1.00 93.06 82 VAL A N 1
ATOM 583 C CA . VAL A 1 82 ? 6.055 -13.098 -2.772 1.00 93.06 82 VAL A CA 1
ATOM 584 C C . VAL A 1 82 ? 5.977 -12.629 -1.318 1.00 93.06 82 VAL A C 1
ATOM 586 O O . VAL A 1 82 ? 5.400 -13.326 -0.486 1.00 93.06 82 VAL A O 1
ATOM 589 N N . GLY A 1 83 ? 6.487 -11.434 -1.016 1.00 91.00 83 GLY A N 1
ATOM 590 C CA . GLY A 1 83 ? 6.443 -10.838 0.317 1.00 91.00 83 GLY A CA 1
ATOM 591 C C . GLY A 1 83 ? 5.017 -10.569 0.798 1.00 91.00 83 GLY A C 1
ATOM 592 O O . GLY A 1 83 ? 4.700 -10.855 1.949 1.00 91.00 83 GLY A O 1
ATOM 593 N N . GLY A 1 84 ? 4.130 -10.103 -0.085 1.00 90.56 84 GLY A N 1
ATOM 594 C CA . GLY A 1 84 ? 2.715 -9.892 0.220 1.00 90.56 84 GLY A CA 1
ATOM 595 C C . GLY A 1 84 ? 1.982 -11.197 0.535 1.00 90.56 84 GLY A C 1
ATOM 596 O O . GLY A 1 84 ? 1.293 -11.284 1.552 1.00 9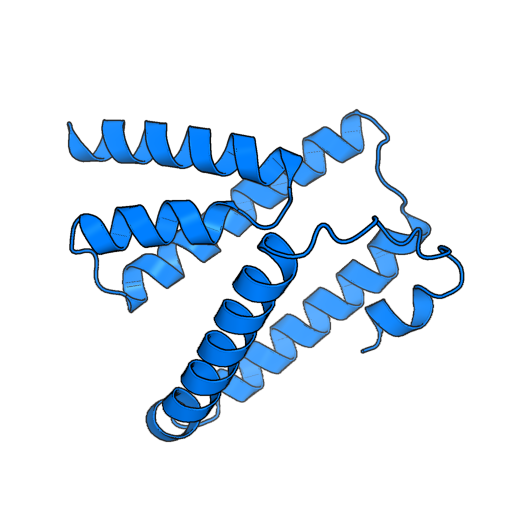0.56 84 GLY A O 1
ATOM 597 N N . CYS A 1 85 ? 2.172 -12.238 -0.281 1.00 92.31 85 CYS A N 1
ATOM 598 C CA . CYS A 1 85 ? 1.583 -13.556 -0.041 1.00 92.31 85 CYS A CA 1
ATOM 599 C C . CYS A 1 85 ? 2.120 -14.202 1.242 1.00 92.31 85 CYS A C 1
ATOM 601 O O . CYS A 1 85 ? 1.331 -14.696 2.047 1.00 92.31 85 CYS A O 1
ATOM 603 N N . LEU A 1 86 ? 3.440 -14.179 1.456 1.00 92.81 86 LEU A N 1
ATOM 604 C CA . LEU A 1 86 ? 4.059 -14.714 2.671 1.00 92.81 86 LEU A CA 1
ATOM 605 C C . LEU A 1 86 ? 3.615 -13.937 3.912 1.00 92.81 86 LEU A C 1
ATOM 607 O O . LEU A 1 86 ? 3.244 -14.547 4.910 1.00 92.81 86 LEU A O 1
ATOM 611 N N . GLY A 1 87 ? 3.598 -12.605 3.846 1.00 89.62 87 GLY A N 1
ATOM 612 C CA . GLY A 1 87 ? 3.147 -11.748 4.938 1.00 89.62 87 GLY A CA 1
ATOM 613 C C . GLY A 1 87 ? 1.686 -12.001 5.302 1.00 89.62 87 GLY A C 1
ATOM 614 O O . GLY A 1 87 ? 1.377 -12.181 6.478 1.00 89.62 87 GLY A O 1
ATOM 615 N N . ALA A 1 88 ? 0.797 -12.095 4.308 1.00 89.75 88 ALA A N 1
ATOM 616 C CA . ALA A 1 88 ? -0.609 -12.428 4.528 1.00 89.75 88 ALA A CA 1
ATOM 617 C C . ALA A 1 88 ? -0.782 -13.837 5.117 1.00 89.75 88 ALA A C 1
ATOM 619 O O . ALA A 1 88 ? -1.552 -14.015 6.059 1.00 89.75 88 ALA A O 1
ATOM 620 N N . PHE A 1 89 ? -0.044 -14.830 4.612 1.00 91.25 89 PHE A N 1
ATOM 621 C CA . PHE A 1 89 ? -0.078 -16.196 5.137 1.00 91.25 89 PHE A CA 1
ATOM 622 C C . PHE A 1 89 ? 0.368 -16.255 6.603 1.00 91.25 89 PHE A C 1
ATOM 624 O O . PHE A 1 89 ? -0.342 -16.797 7.446 1.00 91.25 89 PHE A O 1
ATOM 631 N N . VAL A 1 90 ? 1.503 -15.634 6.934 1.00 90.12 90 VAL A N 1
ATOM 632 C CA . VAL A 1 90 ? 2.003 -15.573 8.314 1.00 90.12 90 VAL A CA 1
ATOM 633 C C . VAL A 1 90 ? 1.005 -14.849 9.213 1.00 90.12 90 VAL A C 1
ATOM 635 O O . VAL A 1 90 ? 0.656 -15.367 10.272 1.00 90.12 90 VAL A O 1
ATOM 638 N N . LEU A 1 91 ? 0.492 -13.694 8.784 1.00 86.88 91 LEU A N 1
ATOM 639 C CA . LEU A 1 91 ? -0.401 -12.882 9.605 1.00 86.88 91 LEU A CA 1
ATOM 640 C C . LEU A 1 91 ? -1.755 -13.558 9.863 1.00 86.88 91 LEU A C 1
ATOM 642 O O . LEU A 1 91 ? -2.298 -13.429 10.953 1.00 86.88 91 LEU A O 1
ATOM 646 N N . THR A 1 92 ? -2.284 -14.295 8.884 1.00 86.44 92 THR A N 1
ATOM 647 C CA . THR A 1 92 ? -3.541 -15.054 9.027 1.00 86.44 92 THR A CA 1
ATOM 648 C C . THR A 1 92 ? -3.377 -16.352 9.824 1.00 86.44 92 THR A C 1
ATOM 650 O O . THR A 1 92 ? -4.368 -16.891 10.308 1.00 86.44 92 THR A O 1
ATOM 653 N N . SER A 1 93 ? -2.144 -16.846 9.985 1.00 86.19 93 SER A N 1
ATOM 654 C CA . SER A 1 93 ? -1.832 -18.064 10.747 1.00 86.19 93 SER A CA 1
ATOM 655 C C . SER A 1 93 ? -1.630 -17.844 12.254 1.00 86.19 93 SER A C 1
ATOM 657 O O . SER A 1 93 ? -1.612 -18.814 13.011 1.00 86.19 93 SER A O 1
ATOM 659 N N . ILE A 1 94 ? -1.474 -16.592 12.696 1.00 87.88 94 ILE A N 1
ATOM 660 C CA . ILE A 1 94 ? -1.221 -16.216 14.095 1.00 87.88 94 ILE A CA 1
ATOM 661 C C . ILE A 1 94 ? -2.470 -15.535 14.666 1.00 87.88 94 ILE A C 1
ATOM 663 O O . ILE A 1 94 ? -3.199 -14.853 13.950 1.00 87.88 94 ILE A O 1
ATOM 667 N N . ASP A 1 95 ? -2.704 -15.695 15.970 1.00 86.62 95 ASP A N 1
ATOM 668 C CA . ASP A 1 95 ? -3.778 -14.993 16.671 1.00 86.62 95 ASP A CA 1
ATOM 669 C C . ASP A 1 95 ? -3.616 -13.464 16.560 1.00 86.62 95 ASP A C 1
ATOM 671 O O . ASP A 1 95 ? -2.587 -12.887 16.935 1.00 86.62 95 ASP A O 1
ATOM 675 N N . GLY A 1 96 ? -4.651 -12.802 16.040 1.00 80.94 96 GLY A N 1
ATOM 676 C CA . GLY A 1 96 ? -4.653 -11.368 15.778 1.00 80.94 96 GLY A CA 1
ATOM 677 C C . GLY A 1 96 ? -4.441 -10.531 17.038 1.00 80.94 96 GLY A C 1
ATOM 678 O O . GLY A 1 96 ? -3.798 -9.482 16.957 1.00 80.94 96 GLY A O 1
ATOM 679 N N . ASP A 1 97 ? -4.896 -10.999 18.202 1.00 83.88 97 ASP A N 1
ATOM 680 C CA . ASP A 1 97 ? -4.756 -10.256 19.460 1.00 83.88 97 ASP A CA 1
ATOM 681 C C . ASP A 1 97 ? -3.303 -10.199 19.955 1.00 83.88 97 ASP A C 1
ATOM 683 O O . ASP A 1 97 ? -2.889 -9.201 20.552 1.00 83.88 97 ASP A O 1
ATOM 687 N N . LEU A 1 98 ? -2.490 -11.208 19.625 1.00 86.81 98 LEU A N 1
ATOM 688 C CA . LEU A 1 98 ? -1.058 -11.218 19.934 1.00 86.81 98 LEU A CA 1
ATOM 689 C C . LEU A 1 98 ? -0.260 -10.301 18.998 1.00 86.81 98 LEU A C 1
ATOM 691 O O . LEU A 1 98 ? 0.722 -9.688 19.420 1.00 86.81 98 LEU A O 1
ATOM 695 N N . VAL A 1 99 ? -0.672 -10.183 17.732 1.00 85.06 99 VAL A N 1
ATOM 696 C CA . VAL A 1 99 ? 0.071 -9.424 16.709 1.00 85.06 99 VAL A CA 1
ATOM 697 C C . VAL A 1 99 ? -0.314 -7.941 16.685 1.00 85.06 99 VAL A C 1
ATOM 699 O O . VAL A 1 99 ? 0.518 -7.074 16.394 1.00 85.06 99 VAL A O 1
ATOM 702 N N . LYS A 1 100 ? -1.558 -7.615 17.046 1.00 83.62 100 LYS A N 1
ATOM 703 C CA . LYS A 1 100 ? -2.098 -6.249 17.076 1.00 83.62 100 LYS A CA 1
ATOM 704 C C . LYS A 1 100 ? -1.210 -5.213 17.789 1.00 83.62 100 LYS A C 1
ATOM 706 O O . LYS A 1 100 ? -0.999 -4.151 17.191 1.00 83.62 100 LYS A O 1
ATOM 711 N N . PRO A 1 101 ? -0.660 -5.445 19.002 1.00 90.00 101 PRO A N 1
ATOM 712 C CA . PRO A 1 101 ? 0.202 -4.457 19.658 1.00 90.00 101 PRO A CA 1
ATOM 713 C C . PRO A 1 101 ? 1.505 -4.200 18.888 1.00 90.00 101 PRO A C 1
ATOM 715 O O . PRO A 1 101 ? 1.935 -3.050 18.799 1.00 90.00 101 PRO A O 1
ATOM 718 N N . TRP A 1 102 ? 2.089 -5.225 18.259 1.00 88.56 102 TRP A N 1
ATOM 719 C CA . TRP A 1 102 ? 3.302 -5.085 17.447 1.00 88.56 102 TRP A CA 1
ATOM 720 C C . TRP A 1 102 ? 3.057 -4.266 16.180 1.00 88.56 102 TRP A C 1
ATOM 722 O O . TRP A 1 102 ? 3.819 -3.342 15.890 1.00 88.56 102 TRP A O 1
ATOM 732 N N . ILE A 1 103 ? 1.964 -4.543 15.461 1.00 85.69 103 ILE A N 1
ATOM 733 C CA . ILE A 1 103 ? 1.575 -3.764 14.274 1.00 85.69 103 ILE A CA 1
ATOM 734 C C . ILE A 1 103 ? 1.296 -2.313 14.661 1.00 85.69 103 ILE A C 1
ATOM 736 O O . ILE A 1 103 ? 1.769 -1.392 13.998 1.00 85.69 103 ILE A O 1
ATOM 740 N N . THR A 1 104 ? 0.563 -2.098 15.753 1.00 86.00 104 THR A N 1
ATOM 741 C CA . THR A 1 104 ? 0.218 -0.750 16.219 1.00 86.00 104 THR A CA 1
ATOM 742 C C . THR A 1 104 ? 1.473 0.041 16.588 1.00 86.00 104 THR A C 1
ATOM 744 O O . THR A 1 104 ? 1.606 1.195 16.182 1.00 86.00 104 THR A O 1
ATOM 747 N N . ALA A 1 105 ? 2.426 -0.578 17.293 1.00 91.62 105 ALA A N 1
ATOM 748 C CA . ALA A 1 105 ? 3.703 0.049 17.624 1.00 91.62 105 ALA A CA 1
ATOM 749 C C . ALA A 1 105 ? 4.518 0.387 16.365 1.00 91.62 105 ALA A C 1
ATOM 751 O O . ALA A 1 105 ? 5.020 1.505 16.240 1.00 91.62 105 ALA A O 1
ATOM 752 N N . TYR A 1 106 ? 4.603 -0.540 15.406 1.00 87.88 106 TYR A N 1
ATOM 753 C CA . TYR A 1 106 ? 5.282 -0.308 14.131 1.00 87.88 106 TYR A CA 1
ATOM 754 C C . TYR A 1 106 ? 4.665 0.866 13.355 1.00 87.88 106 TYR A C 1
ATOM 756 O O . TYR A 1 106 ? 5.382 1.775 12.933 1.00 87.88 106 TYR A O 1
ATOM 764 N N . LEU A 1 107 ? 3.335 0.893 13.220 1.00 85.75 107 LEU A N 1
ATOM 765 C CA . LEU A 1 107 ? 2.620 1.976 12.542 1.00 85.75 107 LEU A CA 1
ATOM 766 C C . LEU A 1 107 ? 2.791 3.319 13.263 1.00 85.75 107 LEU A C 1
ATOM 768 O O . LEU A 1 107 ? 2.990 4.338 12.603 1.00 85.75 107 LEU A O 1
ATOM 772 N N . ALA A 1 108 ? 2.778 3.331 14.598 1.00 88.94 108 ALA A N 1
ATOM 773 C CA . ALA A 1 108 ? 3.022 4.539 15.384 1.00 88.94 108 ALA A CA 1
ATOM 774 C C . ALA A 1 108 ? 4.439 5.095 15.153 1.00 88.94 108 ALA A C 1
ATOM 776 O O . ALA A 1 108 ? 4.604 6.299 14.934 1.00 88.94 108 ALA A O 1
ATOM 777 N N . ILE A 1 109 ? 5.455 4.224 15.131 1.00 93.06 109 ILE A N 1
ATOM 778 C CA . ILE A 1 109 ? 6.840 4.606 14.817 1.00 93.06 109 ILE A CA 1
ATOM 779 C C . ILE A 1 109 ? 6.924 5.170 13.397 1.00 93.06 109 ILE A C 1
ATOM 781 O O . ILE A 1 109 ? 7.478 6.252 13.203 1.00 93.06 109 ILE A O 1
ATOM 785 N N . MET A 1 110 ? 6.349 4.480 12.410 1.00 83.19 110 MET A N 1
ATOM 786 C CA . MET A 1 110 ? 6.358 4.932 11.016 1.00 83.19 110 MET A CA 1
ATOM 787 C C . MET A 1 110 ? 5.649 6.278 10.841 1.00 83.19 110 MET A C 1
ATOM 789 O O . MET A 1 110 ? 6.185 7.155 10.164 1.00 83.19 110 MET A O 1
ATOM 793 N N . GLY A 1 111 ? 4.507 6.489 11.500 1.00 83.69 111 GLY A N 1
ATOM 794 C CA . GLY A 1 111 ? 3.822 7.782 11.529 1.00 83.69 111 GLY A CA 1
ATOM 795 C C . GLY A 1 111 ? 4.714 8.894 12.090 1.00 83.69 111 GLY A C 1
ATOM 796 O O . GLY A 1 111 ? 4.859 9.946 11.465 1.00 83.69 111 GLY A O 1
ATOM 797 N N . GLY A 1 112 ? 5.400 8.636 13.208 1.00 90.38 112 GLY A N 1
ATOM 798 C CA . GLY A 1 112 ? 6.381 9.564 13.778 1.00 90.38 112 GLY A CA 1
ATOM 799 C C . GLY A 1 112 ? 7.549 9.864 12.830 1.00 90.38 112 GLY A C 1
ATOM 800 O O . GLY A 1 112 ? 7.928 11.024 12.661 1.00 90.38 112 GLY A O 1
ATOM 801 N N . VAL A 1 113 ? 8.082 8.844 12.149 1.00 87.12 113 VAL A N 1
ATOM 802 C CA . VAL A 1 113 ? 9.149 8.996 11.145 1.00 87.12 113 VAL A CA 1
ATOM 803 C C . VAL A 1 113 ? 8.681 9.835 9.956 1.00 87.12 113 VAL A C 1
ATOM 805 O O . VAL A 1 113 ? 9.442 10.684 9.484 1.00 87.12 113 VAL A O 1
ATOM 808 N N . ILE A 1 114 ? 7.450 9.635 9.477 1.00 82.50 114 ILE A N 1
ATOM 809 C CA . ILE A 1 114 ? 6.870 10.417 8.377 1.00 82.50 114 ILE A CA 1
ATOM 810 C C . ILE A 1 114 ? 6.730 11.885 8.788 1.00 82.50 114 ILE A C 1
ATOM 812 O O . ILE A 1 114 ? 7.178 12.754 8.043 1.00 82.50 114 ILE A O 1
ATOM 816 N N . ILE A 1 115 ? 6.202 12.175 9.982 1.00 86.88 115 ILE A N 1
ATOM 817 C CA . ILE A 1 115 ? 6.085 13.550 10.503 1.00 86.88 115 ILE A CA 1
ATOM 818 C C . ILE A 1 115 ? 7.472 14.200 10.647 1.00 86.88 115 ILE A C 1
ATOM 820 O O . ILE A 1 115 ? 7.690 15.346 10.240 1.00 86.88 115 ILE A O 1
ATOM 824 N N . TRP A 1 116 ? 8.450 13.461 11.171 1.00 88.06 116 TRP A N 1
ATOM 825 C CA . TRP A 1 116 ? 9.823 13.948 11.309 1.00 88.06 116 TRP A CA 1
ATOM 826 C C . TRP A 1 116 ? 10.496 14.221 9.955 1.00 88.06 116 TRP A C 1
ATOM 828 O O . TRP A 1 116 ? 11.177 15.234 9.786 1.00 88.06 116 TRP A O 1
ATOM 838 N N . ARG A 1 117 ? 10.281 13.360 8.955 1.00 81.06 117 ARG A N 1
ATOM 839 C CA . ARG A 1 117 ? 10.769 13.593 7.587 1.00 81.06 117 ARG A CA 1
ATOM 840 C C . ARG A 1 117 ? 10.042 14.740 6.895 1.00 81.06 117 ARG A C 1
ATOM 842 O O . ARG A 1 117 ? 10.688 15.512 6.200 1.00 81.06 117 ARG A O 1
ATOM 849 N N . ALA A 1 118 ? 8.737 14.893 7.100 1.00 81.25 118 ALA A N 1
ATOM 850 C CA . ALA A 1 118 ? 7.969 15.994 6.523 1.00 81.25 118 ALA A CA 1
ATOM 851 C C . ALA A 1 118 ? 8.452 17.360 7.044 1.00 81.25 118 ALA A C 1
ATOM 853 O O . ALA A 1 118 ? 8.524 18.323 6.285 1.00 81.25 118 ALA A O 1
ATOM 854 N N . THR A 1 119 ? 8.850 17.433 8.319 1.00 85.12 119 THR A N 1
ATOM 855 C CA . THR A 1 119 ? 9.394 18.660 8.933 1.00 85.12 119 THR A CA 1
ATOM 856 C C . THR A 1 119 ? 10.853 18.941 8.560 1.00 85.12 119 THR A C 1
ATOM 858 O O . THR A 1 119 ? 11.297 20.087 8.626 1.00 85.12 119 THR A O 1
ATOM 861 N N . ARG A 1 120 ? 11.612 17.932 8.117 1.00 78.56 120 ARG A N 1
ATOM 862 C CA . ARG A 1 120 ? 12.987 18.090 7.627 1.00 78.56 120 ARG A CA 1
ATOM 863 C C . ARG A 1 120 ? 13.039 17.850 6.125 1.00 78.56 120 ARG A C 1
ATOM 865 O O . ARG A 1 120 ? 13.165 16.702 5.710 1.00 78.56 120 ARG A O 1
ATOM 872 N N . GLN A 1 121 ? 13.010 18.927 5.328 1.00 57.75 121 GLN A N 1
ATOM 873 C CA . GLN A 1 121 ? 13.115 18.872 3.861 1.00 57.75 121 GLN A CA 1
ATOM 874 C C . GLN A 1 121 ? 14.182 17.868 3.415 1.00 57.75 121 GLN A C 1
ATOM 876 O O . GLN A 1 121 ? 15.388 18.123 3.461 1.00 57.75 121 GLN A O 1
ATOM 881 N N . THR A 1 122 ? 13.732 16.678 3.030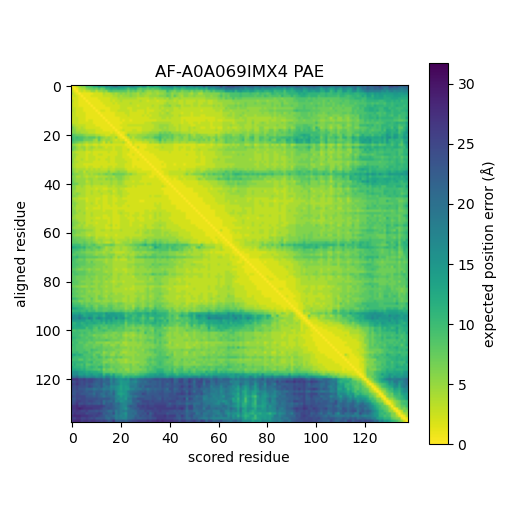 1.00 59.28 122 THR A N 1
ATOM 882 C CA . THR A 1 122 ? 14.634 15.584 2.712 1.00 59.28 122 THR A CA 1
ATOM 883 C C . THR A 1 122 ? 14.958 15.717 1.232 1.00 59.28 122 THR A C 1
ATOM 885 O O . THR A 1 122 ? 14.082 15.554 0.388 1.00 59.28 122 THR A O 1
ATOM 888 N N . ARG A 1 123 ? 16.210 16.056 0.895 1.00 57.34 123 ARG A N 1
ATOM 889 C CA . ARG A 1 123 ? 16.669 16.038 -0.504 1.00 57.34 123 ARG A CA 1
ATOM 890 C C . ARG A 1 123 ? 16.400 14.654 -1.091 1.00 57.34 123 ARG A C 1
ATOM 892 O O . ARG A 1 123 ? 16.834 13.655 -0.513 1.00 57.34 123 ARG A O 1
ATOM 899 N N . ALA A 1 124 ? 15.727 14.606 -2.240 1.00 58.06 124 ALA A N 1
ATOM 900 C CA . ALA A 1 124 ? 15.529 13.376 -2.992 1.00 58.06 124 ALA A CA 1
ATOM 901 C C . ALA A 1 124 ? 16.898 12.732 -3.269 1.00 58.06 124 ALA A C 1
ATOM 903 O O . ALA A 1 124 ? 17.745 13.307 -3.955 1.00 58.06 124 ALA A O 1
ATOM 904 N N . ARG A 1 125 ? 17.147 11.555 -2.683 1.00 60.53 125 ARG A N 1
ATOM 905 C CA . ARG A 1 125 ? 18.339 10.765 -2.996 1.00 60.53 125 ARG A CA 1
ATOM 906 C C . ARG A 1 125 ? 18.066 10.027 -4.297 1.00 60.53 125 ARG A C 1
ATOM 908 O O . ARG A 1 125 ? 17.165 9.198 -4.358 1.00 60.53 125 ARG A O 1
ATOM 915 N N . ILE A 1 126 ? 18.849 10.329 -5.327 1.00 56.69 126 ILE A N 1
ATOM 916 C CA . ILE A 1 126 ? 18.826 9.581 -6.582 1.00 56.69 126 ILE A CA 1
ATOM 917 C C . ILE A 1 126 ? 19.477 8.226 -6.291 1.00 56.69 126 ILE A C 1
ATOM 919 O O . ILE A 1 126 ? 20.698 8.131 -6.179 1.00 56.69 126 ILE A O 1
ATOM 923 N N . PHE A 1 127 ? 18.666 7.187 -6.093 1.00 59.00 127 PHE A N 1
ATOM 924 C CA . PHE A 1 127 ? 19.181 5.833 -5.920 1.00 59.00 127 PHE A CA 1
ATOM 925 C C . PHE A 1 127 ? 19.597 5.265 -7.285 1.00 59.00 127 PHE A C 1
ATOM 927 O O . PHE A 1 127 ? 18.777 5.225 -8.206 1.00 59.00 127 PHE A O 1
ATOM 934 N N . PRO A 1 128 ? 20.856 4.826 -7.457 1.00 59.34 128 PRO A N 1
ATOM 935 C CA . PRO A 1 128 ? 21.293 4.224 -8.706 1.00 59.34 128 PRO A CA 1
ATOM 936 C C . PRO A 1 128 ? 20.594 2.875 -8.926 1.00 59.34 128 PRO A C 1
ATOM 938 O O . PRO A 1 128 ? 20.673 1.974 -8.093 1.00 59.34 128 PRO A O 1
ATOM 941 N N . VAL A 1 129 ? 19.984 2.721 -10.105 1.00 59.41 129 VAL A N 1
ATOM 942 C CA . VAL A 1 129 ? 19.240 1.537 -10.596 1.00 59.41 129 VAL A CA 1
ATOM 943 C C . VAL A 1 129 ? 19.993 0.210 -10.380 1.00 59.41 129 VAL A C 1
ATOM 945 O O . VAL A 1 129 ? 19.386 -0.838 -10.191 1.00 59.41 129 VAL A O 1
ATOM 948 N N . ARG A 1 130 ? 21.333 0.249 -10.354 1.00 56.69 130 ARG A N 1
ATOM 949 C CA . ARG A 1 130 ? 22.220 -0.912 -10.163 1.00 56.69 130 ARG A CA 1
ATOM 950 C C . ARG A 1 130 ? 22.145 -1.533 -8.757 1.00 56.69 130 ARG A C 1
ATOM 952 O O . ARG A 1 130 ? 22.451 -2.710 -8.614 1.00 56.69 130 ARG A O 1
ATOM 959 N N . PHE A 1 131 ? 21.720 -0.771 -7.749 1.00 57.69 131 PHE A N 1
ATOM 960 C CA . PHE A 1 131 ? 21.553 -1.229 -6.362 1.00 57.69 131 PHE A CA 1
ATOM 961 C C . PHE A 1 131 ? 20.100 -1.587 -6.012 1.00 57.69 131 PHE A C 1
ATOM 963 O O . PHE A 1 131 ? 19.791 -1.787 -4.844 1.00 57.69 131 PHE A O 1
ATOM 970 N N . ALA A 1 132 ? 19.207 -1.687 -7.001 1.00 54.12 132 ALA A N 1
ATOM 971 C CA . ALA A 1 132 ? 17.814 -2.080 -6.782 1.00 54.12 132 ALA A CA 1
ATOM 972 C C . ALA A 1 132 ? 17.580 -3.601 -6.791 1.00 54.12 132 ALA A C 1
ATOM 974 O O . ALA A 1 132 ? 16.515 -4.054 -6.391 1.00 54.12 132 ALA A O 1
ATOM 975 N N . GLY A 1 133 ? 18.576 -4.396 -7.202 1.00 55.28 133 GLY A N 1
ATOM 976 C CA . GLY A 1 133 ? 18.515 -5.864 -7.156 1.00 55.28 133 GLY A CA 1
ATOM 977 C C . GLY A 1 133 ? 18.149 -6.459 -5.782 1.00 55.28 133 GLY A C 1
ATOM 978 O O . GLY A 1 133 ? 17.309 -7.350 -5.750 1.00 55.28 133 GLY A O 1
ATOM 979 N N . PRO A 1 134 ? 18.688 -5.963 -4.647 1.00 57.25 134 PRO A N 1
ATOM 980 C CA . PRO A 1 134 ? 18.301 -6.435 -3.320 1.00 57.25 134 PRO A CA 1
ATOM 981 C C . PRO A 1 134 ? 16.883 -6.013 -2.904 1.00 57.25 134 PRO A C 1
ATOM 983 O O . PRO A 1 134 ? 16.278 -6.697 -2.099 1.00 57.25 134 PRO A O 1
ATOM 986 N N . LEU A 1 135 ? 16.321 -4.926 -3.448 1.00 55.22 135 LEU A N 1
ATOM 987 C CA . LEU A 1 135 ? 14.986 -4.428 -3.063 1.00 55.22 135 LEU A CA 1
ATOM 988 C C . LEU A 1 135 ? 13.829 -5.296 -3.584 1.00 55.22 135 LEU A C 1
ATOM 990 O O . LEU A 1 135 ? 12.711 -5.145 -3.117 1.00 55.22 135 LEU A O 1
ATOM 994 N N . GLY A 1 136 ? 14.081 -6.167 -4.566 1.00 50.72 136 GLY A N 1
ATOM 995 C CA . GLY A 1 136 ? 13.113 -7.172 -5.020 1.00 50.72 136 GLY A CA 1
ATOM 996 C C . GLY A 1 136 ? 13.262 -8.534 -4.334 1.00 50.72 136 GLY A C 1
ATOM 997 O O . GLY A 1 136 ? 12.511 -9.449 -4.647 1.00 50.72 136 GLY A O 1
ATOM 998 N N . VAL A 1 137 ? 14.260 -8.697 -3.459 1.00 49.38 137 VAL A N 1
ATOM 999 C CA . VAL A 1 137 ? 14.558 -9.957 -2.749 1.00 49.38 137 VAL A CA 1
ATOM 1000 C C . VAL A 1 137 ? 14.424 -9.794 -1.227 1.00 49.38 137 VAL A C 1
ATOM 1002 O O . VAL A 1 137 ? 14.240 -10.790 -0.533 1.00 49.38 137 VAL A O 1
ATOM 1005 N N . VAL A 1 138 ? 14.511 -8.558 -0.718 1.00 45.72 138 VAL A N 1
ATOM 1006 C CA . VAL A 1 138 ? 14.246 -8.172 0.680 1.00 45.72 138 VAL A CA 1
ATOM 1007 C C . VAL A 1 138 ? 12.786 -7.780 0.855 1.00 45.72 138 VAL A C 1
ATOM 1009 O O . VAL A 1 138 ? 12.288 -7.026 -0.009 1.00 45.72 138 VAL A O 1
#

Secondary structure (DSSP, 8-state):
-HHHHHHHHHHHHHHHHHHHHSS-HHHHHHHHHHHTT--HHHHHHHHHHHHHHHHHHHHHHHHHTT---HHHHHHHHHHHHHHHHHHHHHHHHS-HHHHHHHHHHHHHHHHHHHHHHHHS--------GGG-GGGGT-